Protein AF-A0A936RVA6-F1 (afdb_monomer)

Solvent-accessible surface area (backbone atoms only — not comparable to full-atom values): 4170 Å² total; per-residue (Å²): 138,83,86,76,83,78,81,73,87,77,83,73,76,72,66,46,76,49,78,54,96,81,22,38,33,42,38,34,63,52,93,57,35,39,38,40,33,30,79,26,90,41,59,48,76,45,73,57,96,87,45,75,44,80,42,52,42,68,33,75,50,78,47,74,60,128

Foldseek 3Di:
DDPDDDDPPPPDDDWDWDADPNWIWTWHDDVFKIKIFTAAQDKDWDQDPNDIDTAHHRGMDMDGDD

Secondary structure (DSSP, 8-state):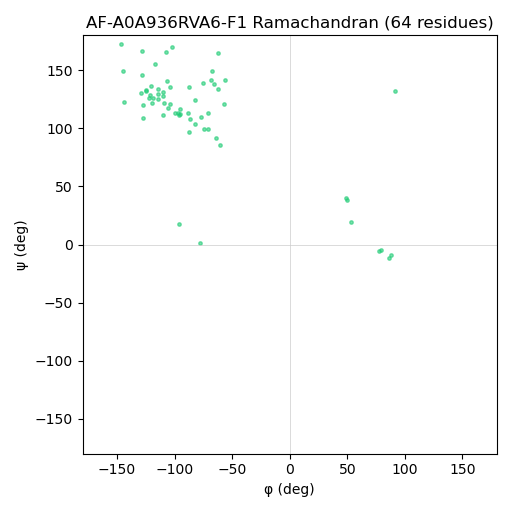
-----------S---EEEEETTEEEEEEEETTEEEEEE-SS--EEEEETTEEEEE-TT-EEEEE--

Radius of gyration: 12.94 Å; Cα contacts (8 Å, |Δi|>4): 116; chains: 1; bounding box: 33×23×35 Å

pLDDT: mean 81.12, std 19.33, range [37.56, 96.81]

Structure (mmCIF, N/CA/C/O backbone):
data_AF-A0A936RVA6-F1
#
_entry.id   AF-A0A936RVA6-F1
#
loop_
_atom_site.group_PDB
_atom_site.id
_atom_site.type_symbol
_atom_site.label_atom_id
_atom_site.label_alt_id
_atom_site.label_comp_id
_atom_site.label_asym_id
_atom_site.label_entity_id
_atom_site.label_seq_id
_atom_site.pdbx_PDB_ins_code
_atom_site.Cartn_x
_atom_site.Cartn_y
_atom_site.Cartn_z
_atom_site.occupancy
_atom_site.B_iso_or_equiv
_atom_site.auth_seq_id
_atom_site.auth_comp_id
_atom_site.auth_asym_id
_atom_site.auth_atom_id
_atom_site.pdbx_PDB_model_num
ATOM 1 N N . MET A 1 1 ? 20.044 -9.378 24.045 1.00 42.19 1 MET A N 1
ATOM 2 C CA . MET A 1 1 ? 19.683 -7.944 24.126 1.00 42.19 1 MET A CA 1
ATOM 3 C C . MET A 1 1 ? 18.743 -7.623 22.968 1.00 42.19 1 MET A C 1
ATOM 5 O O . MET A 1 1 ? 19.195 -7.542 21.836 1.00 42.19 1 MET A O 1
ATOM 9 N N . VAL A 1 2 ? 17.431 -7.561 23.210 1.00 39.53 2 VAL A N 1
ATOM 10 C CA . VAL A 1 2 ? 16.424 -7.398 22.143 1.00 39.53 2 VAL A CA 1
ATOM 11 C C . VAL A 1 2 ? 16.080 -5.914 22.018 1.00 39.53 2 VAL A C 1
ATOM 13 O O . VAL A 1 2 ? 15.514 -5.334 22.943 1.00 39.53 2 VAL A O 1
ATOM 16 N N . LYS A 1 3 ? 16.443 -5.276 20.896 1.00 37.56 3 LYS A N 1
ATOM 17 C CA . LYS A 1 3 ? 16.024 -3.899 20.590 1.00 37.56 3 LYS A CA 1
ATOM 18 C C . LYS A 1 3 ? 14.532 -3.908 20.260 1.00 37.56 3 LYS A C 1
ATOM 20 O O . LYS A 1 3 ? 14.128 -4.254 19.155 1.00 37.56 3 LYS A O 1
ATOM 25 N N . LYS A 1 4 ? 13.712 -3.548 21.245 1.00 39.75 4 LYS A N 1
ATOM 26 C CA . LYS A 1 4 ? 12.275 -3.328 21.080 1.00 39.75 4 LYS A CA 1
ATOM 27 C C . LYS A 1 4 ? 12.075 -2.042 20.275 1.00 39.75 4 LYS A C 1
ATOM 29 O O . LYS A 1 4 ? 12.416 -0.962 20.747 1.00 39.75 4 LYS A O 1
ATOM 34 N N . ILE A 1 5 ? 11.545 -2.156 19.062 1.00 47.06 5 ILE A N 1
ATOM 35 C CA . ILE A 1 5 ? 11.091 -0.998 18.288 1.00 47.06 5 ILE A CA 1
ATOM 36 C C . ILE A 1 5 ? 9.681 -0.664 18.786 1.00 47.06 5 ILE A C 1
ATOM 38 O O . ILE A 1 5 ? 8.725 -1.372 18.479 1.00 47.06 5 ILE A O 1
ATOM 42 N N . SER A 1 6 ? 9.559 0.384 19.602 1.00 39.53 6 SER A N 1
ATOM 43 C CA . SER A 1 6 ? 8.266 0.959 19.990 1.00 39.53 6 SER A CA 1
ATOM 44 C C . SER A 1 6 ? 7.848 1.988 18.944 1.00 39.53 6 SER A C 1
ATOM 46 O O . SER A 1 6 ? 8.423 3.072 18.874 1.00 39.53 6 SER A O 1
ATOM 48 N N . ALA A 1 7 ? 6.843 1.661 18.133 1.00 44.94 7 ALA A N 1
ATOM 49 C CA . ALA A 1 7 ? 6.154 2.647 17.311 1.00 44.94 7 ALA A CA 1
ATOM 50 C C . ALA A 1 7 ? 5.184 3.435 18.205 1.00 44.94 7 ALA A C 1
ATOM 52 O O . ALA A 1 7 ? 4.197 2.892 18.703 1.00 44.94 7 ALA A O 1
ATOM 53 N N . TYR A 1 8 ? 5.491 4.709 18.450 1.00 45.84 8 TYR A N 1
ATOM 54 C CA . TYR A 1 8 ? 4.602 5.614 19.171 1.00 45.84 8 TYR A CA 1
ATOM 55 C C . TYR A 1 8 ? 3.333 5.839 18.345 1.00 45.84 8 TYR A C 1
ATOM 57 O O . TYR A 1 8 ? 3.389 5.999 17.126 1.00 45.84 8 TYR A O 1
ATOM 65 N N . LYS A 1 9 ? 2.182 5.842 19.020 1.00 41.31 9 LYS A N 1
ATOM 66 C CA . LYS A 1 9 ? 0.865 6.171 18.468 1.00 41.31 9 LYS A CA 1
ATOM 67 C C . LYS A 1 9 ? 0.890 7.610 17.938 1.00 41.31 9 LYS A C 1
ATOM 69 O O . LYS A 1 9 ? 0.548 8.539 18.661 1.00 41.31 9 LYS A O 1
ATOM 74 N N . VAL A 1 10 ? 1.324 7.805 16.691 1.00 52.34 10 VAL A N 1
ATOM 75 C CA . VAL A 1 10 ? 1.248 9.108 16.023 1.00 52.34 10 VAL A CA 1
ATOM 76 C C . VAL A 1 10 ? -0.209 9.327 15.644 1.00 52.34 10 VAL A C 1
ATOM 78 O O . VAL A 1 10 ? -0.726 8.773 14.673 1.00 52.34 10 VAL A O 1
ATOM 81 N N . ALA A 1 11 ? -0.895 10.106 16.471 1.00 42.75 11 ALA A N 1
ATOM 82 C CA . ALA A 1 11 ? -2.196 10.651 16.154 1.00 42.75 11 ALA A CA 1
ATOM 83 C C . ALA A 1 11 ? -2.064 11.608 14.952 1.00 42.75 11 ALA A C 1
ATOM 85 O O . ALA A 1 11 ? -1.818 12.794 15.113 1.00 42.75 11 ALA A O 1
ATOM 86 N N . GLY A 1 12 ? -2.246 11.074 13.743 1.00 46.44 12 GLY A N 1
ATOM 87 C CA . GLY A 1 12 ? -2.703 11.828 12.576 1.00 46.44 12 GLY A CA 1
ATOM 88 C C . GLY A 1 12 ? -1.647 12.463 11.657 1.00 46.44 12 GLY A C 1
ATOM 89 O O . GLY A 1 12 ? -0.806 13.252 12.067 1.00 46.44 12 GLY A O 1
ATOM 90 N N . ARG A 1 13 ? -1.860 12.221 10.355 1.00 58.34 13 ARG A N 1
ATOM 91 C CA . ARG A 1 13 ? -1.690 13.160 9.223 1.00 58.34 13 ARG A CA 1
ATOM 92 C C . ARG A 1 13 ? -0.351 13.317 8.507 1.00 58.34 13 ARG A C 1
ATOM 94 O O . ARG A 1 13 ? -0.377 13.944 7.453 1.00 58.34 13 ARG A O 1
ATOM 101 N N . ILE A 1 14 ? 0.773 12.765 8.957 1.00 74.00 14 ILE A N 1
ATOM 102 C CA . ILE A 1 14 ? 2.014 12.904 8.169 1.00 74.00 14 ILE A CA 1
ATOM 103 C C . ILE A 1 14 ? 2.232 11.649 7.315 1.00 74.00 14 ILE A C 1
ATOM 105 O O . ILE A 1 14 ? 2.458 10.576 7.882 1.00 74.00 14 ILE A O 1
ATOM 109 N N . PRO A 1 15 ? 2.155 11.746 5.970 1.00 85.56 15 PRO A N 1
ATOM 110 C CA . PRO A 1 15 ? 2.536 10.637 5.115 1.00 85.56 15 PRO A CA 1
ATOM 111 C C . PRO A 1 15 ? 4.019 10.336 5.322 1.00 85.56 15 PRO A C 1
ATOM 113 O O . PRO A 1 15 ? 4.850 11.244 5.331 1.00 85.56 15 PRO A O 1
ATOM 116 N N . PHE A 1 16 ? 4.352 9.061 5.469 1.00 88.75 16 PHE A N 1
ATOM 117 C CA . PHE A 1 16 ? 5.725 8.610 5.658 1.00 88.75 16 PHE A CA 1
ATOM 118 C C . PHE A 1 16 ? 6.155 7.713 4.502 1.00 88.75 16 PHE A C 1
ATOM 120 O O . PHE A 1 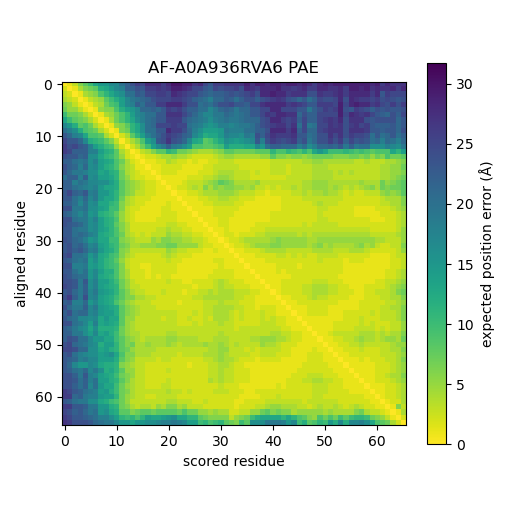16 ? 5.326 7.120 3.810 1.00 88.75 16 PHE A O 1
ATOM 127 N N . ARG A 1 17 ? 7.466 7.642 4.268 1.00 92.94 17 ARG A N 1
ATOM 128 C CA . ARG A 1 17 ? 8.050 6.795 3.227 1.00 92.94 17 ARG A CA 1
ATOM 129 C C . ARG A 1 17 ? 8.730 5.586 3.847 1.00 92.94 17 ARG A C 1
ATOM 131 O O . ARG A 1 17 ? 9.384 5.715 4.879 1.00 92.94 17 ARG A O 1
ATOM 138 N N . ILE A 1 18 ? 8.595 4.437 3.199 1.00 92.31 18 ILE A N 1
ATOM 139 C CA . ILE A 1 18 ? 9.307 3.208 3.543 1.00 92.31 18 ILE A CA 1
ATOM 140 C C . ILE A 1 18 ? 9.983 2.642 2.296 1.00 92.31 18 ILE A C 1
ATOM 142 O O . ILE A 1 18 ? 9.453 2.742 1.191 1.00 92.31 18 ILE A O 1
ATOM 146 N N . PHE A 1 19 ? 11.149 2.035 2.489 1.00 91.75 19 PHE A N 1
ATOM 147 C CA . PHE A 1 19 ? 11.830 1.252 1.467 1.00 91.75 19 PHE A CA 1
ATOM 148 C C . PHE A 1 19 ? 11.754 -0.220 1.859 1.00 91.75 19 PHE A C 1
ATOM 150 O O . PHE A 1 19 ? 12.182 -0.591 2.953 1.00 91.75 19 PHE A O 1
ATOM 157 N N . PHE A 1 20 ? 11.181 -1.055 0.997 1.00 84.44 20 PHE A N 1
ATOM 158 C CA . PHE A 1 20 ? 10.974 -2.468 1.295 1.00 84.44 20 PHE A CA 1
ATOM 159 C C . PHE A 1 20 ? 11.158 -3.320 0.046 1.00 84.44 20 PHE A C 1
ATOM 161 O O . PHE A 1 20 ? 10.458 -3.127 -0.943 1.00 84.44 20 PHE A O 1
ATOM 168 N N . ARG A 1 21 ? 12.088 -4.283 0.103 1.00 85.50 21 ARG A N 1
ATOM 169 C CA . ARG A 1 21 ? 12.383 -5.218 -1.001 1.00 85.50 21 ARG A CA 1
ATOM 170 C C . ARG A 1 21 ? 12.600 -4.520 -2.358 1.00 85.50 21 ARG A C 1
ATOM 172 O O . ARG A 1 21 ? 12.154 -5.014 -3.383 1.00 85.50 21 ARG A O 1
ATOM 179 N N . GLY A 1 22 ? 13.255 -3.359 -2.362 1.00 90.31 22 GLY A N 1
ATOM 180 C CA . GLY A 1 22 ? 13.480 -2.577 -3.585 1.00 90.31 22 GLY A CA 1
ATOM 181 C C . GLY A 1 22 ? 12.347 -1.618 -3.958 1.00 90.31 22 GLY A C 1
ATOM 182 O O . GLY A 1 22 ? 12.563 -0.744 -4.788 1.00 90.31 22 GLY A O 1
ATOM 183 N N . ALA A 1 23 ? 11.174 -1.718 -3.326 1.00 94.25 23 ALA A N 1
ATOM 184 C CA . ALA A 1 23 ? 10.064 -0.810 -3.574 1.00 94.25 23 ALA A CA 1
ATOM 185 C C . ALA A 1 23 ? 10.146 0.446 -2.694 1.00 94.25 23 ALA A C 1
ATOM 187 O O . ALA A 1 23 ? 10.376 0.362 -1.482 1.00 94.25 23 ALA A O 1
ATOM 188 N N . HIS A 1 24 ? 9.907 1.609 -3.301 1.00 95.69 24 HIS A N 1
ATOM 189 C CA . HIS A 1 24 ? 9.772 2.887 -2.600 1.00 95.69 24 HIS A CA 1
ATOM 190 C C . HIS A 1 24 ? 8.290 3.165 -2.378 1.00 95.69 24 HIS A C 1
ATOM 192 O O . HIS A 1 24 ? 7.556 3.413 -3.330 1.00 95.69 24 HIS A O 1
ATOM 198 N N . LEU A 1 25 ? 7.836 3.120 -1.128 1.00 95.06 25 LEU A N 1
ATOM 199 C CA . LEU A 1 25 ? 6.421 3.254 -0.806 1.00 95.06 25 LEU A CA 1
ATOM 200 C C . LEU A 1 25 ? 6.160 4.523 -0.006 1.00 95.06 25 LEU A C 1
ATOM 202 O O . LEU A 1 25 ? 6.831 4.790 0.992 1.00 95.06 25 LEU A O 1
ATOM 206 N N . ARG A 1 26 ? 5.129 5.267 -0.394 1.00 95.00 26 ARG A N 1
ATOM 207 C CA . ARG A 1 26 ? 4.570 6.369 0.387 1.00 95.00 26 ARG A CA 1
ATOM 208 C C . ARG A 1 26 ? 3.264 5.921 1.024 1.00 95.00 26 ARG A C 1
ATOM 210 O O . ARG A 1 26 ? 2.321 5.550 0.330 1.00 95.00 26 ARG A O 1
ATOM 217 N N . VAL A 1 27 ? 3.213 5.976 2.347 1.00 92.38 27 VAL A N 1
ATOM 218 C CA . VAL A 1 27 ? 2.077 5.537 3.153 1.00 92.38 27 VAL A CA 1
ATOM 219 C C . VAL A 1 27 ? 1.398 6.752 3.761 1.00 92.38 27 VAL A C 1
ATOM 221 O O . VAL A 1 27 ? 2.037 7.572 4.418 1.00 92.38 27 VAL A O 1
ATOM 224 N N . GLU A 1 28 ? 0.090 6.854 3.569 1.00 91.69 28 GLU A N 1
ATOM 225 C CA . GLU A 1 28 ? -0.757 7.858 4.193 1.00 91.69 28 GLU A CA 1
ATOM 226 C C . GLU A 1 28 ? -1.855 7.167 4.997 1.00 91.69 28 GLU A C 1
ATOM 228 O O . GLU A 1 28 ? -2.597 6.323 4.493 1.00 91.69 28 GLU A O 1
ATOM 233 N N . VAL A 1 29 ? -1.955 7.533 6.273 1.00 87.75 29 VAL A N 1
ATOM 234 C CA . VAL A 1 29 ? -2.948 6.978 7.187 1.00 87.75 29 VAL A CA 1
ATOM 235 C C . VAL A 1 29 ? -3.970 8.057 7.508 1.00 87.75 29 VAL A C 1
ATOM 237 O O . VAL A 1 29 ? -3.659 9.027 8.205 1.00 87.75 29 VAL A O 1
ATOM 240 N N . LYS A 1 30 ? -5.197 7.876 7.020 1.00 85.69 30 LYS A N 1
ATOM 241 C CA . LYS A 1 30 ? -6.325 8.772 7.285 1.00 85.69 30 LYS A CA 1
ATOM 242 C C . LYS A 1 30 ? -7.322 8.113 8.248 1.00 85.69 30 LYS A C 1
ATOM 244 O O . LYS A 1 30 ? -7.244 6.905 8.495 1.00 85.69 30 LYS A O 1
ATOM 249 N N . PRO A 1 31 ? -8.263 8.876 8.831 1.00 84.44 31 PRO A N 1
ATOM 250 C CA . PRO A 1 31 ? -9.393 8.278 9.533 1.00 84.44 31 PRO A CA 1
ATOM 251 C C . PRO A 1 31 ? -10.155 7.340 8.583 1.00 84.44 31 PRO A C 1
ATOM 253 O O . PRO A 1 31 ? -10.589 7.772 7.521 1.00 84.44 31 PRO A O 1
ATOM 256 N N . GLY A 1 32 ? -10.266 6.058 8.935 1.00 86.00 32 GLY A N 1
ATOM 257 C CA . GLY A 1 32 ? -11.019 5.065 8.157 1.00 86.00 32 GLY A CA 1
ATOM 258 C C . GLY A 1 32 ? -10.341 4.518 6.8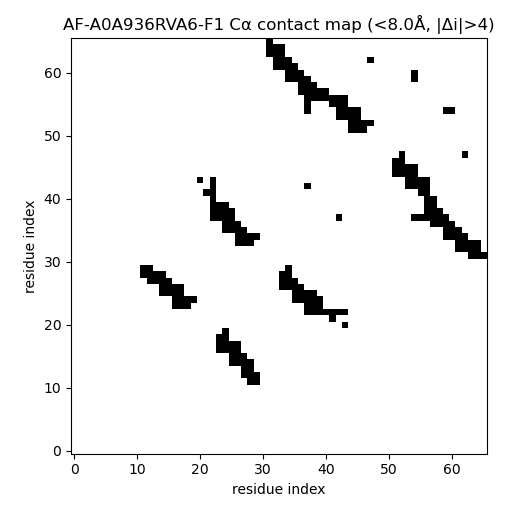94 1.00 86.00 32 GLY A C 1
ATOM 259 O O . GLY A 1 32 ? -10.868 3.579 6.310 1.00 86.00 32 GLY A O 1
ATOM 260 N N . GLU A 1 33 ? -9.173 5.018 6.473 1.00 88.44 33 GLU A N 1
ATOM 261 C CA . GLU A 1 33 ? -8.462 4.467 5.307 1.00 88.44 33 GLU A CA 1
ATOM 262 C C . GLU A 1 33 ? -6.933 4.497 5.450 1.00 88.44 33 GLU A C 1
ATOM 264 O O . GLU A 1 33 ? -6.346 5.379 6.082 1.00 88.44 33 GLU A O 1
ATOM 269 N N . ILE A 1 34 ? -6.273 3.520 4.828 1.00 90.00 34 ILE A N 1
ATOM 270 C CA . ILE A 1 34 ? -4.832 3.515 4.572 1.00 90.00 34 ILE A CA 1
ATOM 271 C C . ILE A 1 34 ? -4.633 3.582 3.061 1.00 90.00 34 ILE A C 1
ATOM 273 O O . ILE A 1 34 ? -5.209 2.788 2.317 1.00 90.00 34 ILE A O 1
ATOM 277 N N . VAL A 1 35 ? -3.799 4.517 2.616 1.00 91.69 35 VAL A N 1
ATOM 278 C CA . VAL A 1 35 ? -3.393 4.647 1.218 1.00 91.69 35 VAL A CA 1
ATOM 279 C C . VAL A 1 35 ? -1.904 4.355 1.124 1.00 91.69 35 VAL A C 1
ATOM 281 O O . VAL A 1 35 ? -1.101 4.981 1.813 1.00 91.69 35 VAL A O 1
ATOM 284 N N . VAL A 1 36 ? -1.531 3.413 0.264 1.00 93.81 36 VAL A N 1
ATOM 285 C CA . VAL A 1 36 ? -0.132 3.106 -0.039 1.00 93.81 36 VAL A CA 1
ATOM 286 C C . VAL A 1 36 ? 0.105 3.350 -1.518 1.00 93.81 36 VAL A C 1
ATOM 288 O O . VAL A 1 36 ? -0.611 2.816 -2.361 1.00 93.81 36 VAL A O 1
ATOM 291 N N . ARG A 1 37 ? 1.103 4.167 -1.837 1.00 95.56 37 ARG A N 1
ATOM 292 C CA . ARG A 1 37 ? 1.559 4.421 -3.204 1.00 95.56 37 ARG A CA 1
ATOM 293 C C . ARG A 1 37 ? 2.918 3.791 -3.390 1.00 95.56 37 ARG A C 1
ATOM 295 O O . ARG A 1 37 ? 3.799 4.016 -2.565 1.00 95.56 37 ARG A O 1
ATOM 302 N N . ASN A 1 38 ? 3.077 3.038 -4.464 1.00 96.62 38 ASN A N 1
ATOM 303 C CA . ASN A 1 38 ? 4.380 2.602 -4.920 1.00 96.62 38 ASN A CA 1
ATOM 304 C C . ASN A 1 38 ? 4.935 3.669 -5.863 1.00 96.62 38 ASN A C 1
ATOM 306 O O . ASN A 1 38 ? 4.363 3.906 -6.915 1.00 96.62 38 ASN A O 1
ATOM 310 N N . GLU A 1 39 ? 6.002 4.347 -5.454 1.00 96.56 39 GLU A N 1
ATOM 311 C CA . GLU A 1 39 ? 6.682 5.403 -6.215 1.00 96.56 39 GLU A CA 1
ATOM 312 C C . GLU A 1 39 ? 7.895 4.835 -6.988 1.00 96.56 39 GLU A C 1
ATOM 314 O O . GLU A 1 39 ? 8.791 5.585 -7.367 1.00 96.56 39 GLU A O 1
ATOM 319 N N . SER A 1 40 ? 7.965 3.510 -7.180 1.00 95.88 40 SER A N 1
ATOM 320 C CA . SER A 1 40 ? 9.083 2.817 -7.836 1.00 95.88 40 SER A CA 1
ATOM 321 C C . SER A 1 40 ? 8.648 1.878 -8.960 1.00 95.88 40 SER A C 1
ATOM 323 O O . SER A 1 40 ? 7.481 1.494 -9.052 1.00 95.88 40 SER A O 1
ATOM 325 N N . ASP A 1 41 ? 9.630 1.450 -9.758 1.00 96.38 41 ASP A N 1
ATOM 326 C CA . ASP A 1 41 ? 9.485 0.484 -10.857 1.00 96.38 41 ASP A CA 1
ATOM 327 C C . ASP A 1 41 ? 9.389 -0.983 -10.394 1.00 96.38 41 ASP A C 1
ATOM 329 O O . ASP A 1 41 ? 9.289 -1.898 -11.211 1.00 96.38 41 ASP A O 1
ATOM 333 N N . VAL A 1 42 ? 9.421 -1.234 -9.082 1.00 94.81 42 VAL A N 1
ATOM 334 C CA . VAL A 1 42 ? 9.437 -2.584 -8.506 1.00 94.81 42 VAL A CA 1
ATOM 335 C C . VAL A 1 42 ? 8.071 -2.911 -7.912 1.00 94.81 42 VAL A C 1
ATOM 337 O O . VAL A 1 42 ? 7.629 -2.261 -6.966 1.00 94.81 42 VAL A O 1
ATOM 340 N N . ALA A 1 43 ? 7.398 -3.937 -8.438 1.00 95.00 43 ALA A N 1
ATOM 341 C CA . ALA A 1 43 ? 6.178 -4.474 -7.835 1.00 95.00 43 ALA A CA 1
ATOM 342 C C . ALA A 1 43 ? 6.473 -5.155 -6.486 1.00 95.00 43 ALA A C 1
ATOM 344 O O . ALA A 1 43 ? 7.554 -5.702 -6.272 1.00 95.00 43 ALA A O 1
ATOM 345 N N . THR A 1 44 ? 5.509 -5.132 -5.567 1.00 94.56 44 THR A N 1
ATOM 346 C CA . THR A 1 44 ? 5.670 -5.694 -4.220 1.00 94.56 44 THR A CA 1
ATOM 347 C C . THR A 1 44 ? 4.365 -6.278 -3.687 1.00 94.56 44 THR A C 1
ATOM 349 O O . THR A 1 44 ? 3.306 -6.112 -4.285 1.00 94.56 44 THR A O 1
ATOM 352 N N . GLU A 1 45 ? 4.427 -6.949 -2.543 1.00 93.56 45 GLU A N 1
ATOM 353 C CA . GLU A 1 45 ? 3.261 -7.459 -1.823 1.00 93.56 45 GLU A CA 1
ATOM 354 C C . GLU A 1 45 ? 3.209 -6.844 -0.428 1.00 93.56 45 GLU A C 1
ATOM 356 O O . GLU A 1 45 ? 4.227 -6.741 0.263 1.00 93.56 45 GLU A O 1
ATOM 361 N N . LEU A 1 46 ? 2.013 -6.434 -0.010 1.00 90.38 46 LEU A N 1
ATOM 362 C CA . LEU A 1 46 ? 1.782 -5.781 1.271 1.00 90.38 46 LEU A CA 1
ATOM 363 C C . LEU A 1 46 ? 0.721 -6.527 2.058 1.00 90.38 46 LEU A C 1
ATOM 365 O O . LEU A 1 46 ? -0.355 -6.807 1.541 1.00 90.38 46 LEU A O 1
ATOM 369 N N . THR A 1 47 ? 0.996 -6.777 3.334 1.00 89.62 47 THR A N 1
ATOM 370 C CA . THR A 1 47 ? -0.005 -7.293 4.269 1.00 89.62 47 THR A CA 1
ATOM 371 C 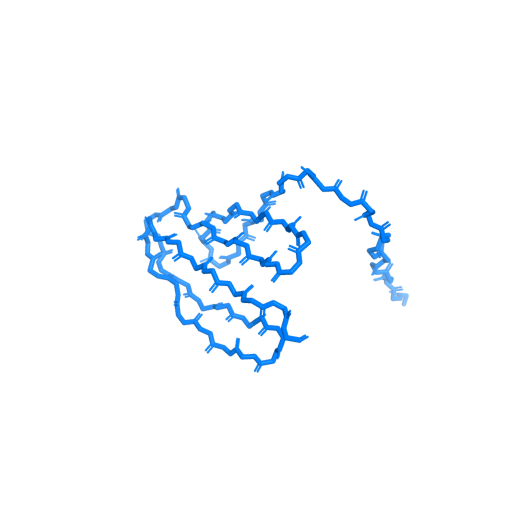C . THR A 1 47 ? -0.544 -6.145 5.110 1.00 89.62 47 THR A C 1
ATOM 373 O O . THR A 1 47 ? 0.182 -5.570 5.921 1.00 89.62 47 THR A O 1
ATOM 376 N N . ILE A 1 48 ? -1.821 -5.814 4.928 1.00 85.56 48 ILE A N 1
ATOM 377 C CA . ILE A 1 48 ? -2.523 -4.753 5.658 1.00 85.56 48 ILE A CA 1
ATOM 378 C C . ILE A 1 48 ? -3.697 -5.398 6.397 1.00 85.56 48 ILE A C 1
ATOM 380 O O . ILE A 1 48 ? -4.525 -6.057 5.782 1.00 85.56 48 ILE A O 1
ATOM 384 N N . PHE A 1 49 ? -3.736 -5.267 7.728 1.00 84.62 49 PHE A N 1
ATOM 385 C CA . PHE A 1 49 ? -4.742 -5.912 8.595 1.00 84.62 49 PHE A CA 1
ATOM 386 C C . PHE A 1 49 ? -4.933 -7.419 8.326 1.00 84.62 49 PHE A C 1
ATOM 388 O O . PHE A 1 49 ? -6.046 -7.932 8.326 1.00 84.62 49 PHE A O 1
ATOM 395 N N . GLY A 1 50 ? -3.832 -8.138 8.082 1.00 86.81 50 GLY A N 1
ATOM 396 C CA . GLY A 1 50 ? -3.856 -9.578 7.801 1.00 86.81 50 GLY A CA 1
ATOM 397 C C . GLY A 1 50 ? -4.251 -9.947 6.368 1.00 86.81 50 GLY A C 1
ATOM 398 O O . GLY A 1 50 ? -4.158 -11.116 6.012 1.00 86.81 50 GLY A O 1
ATOM 399 N N . GLN A 1 51 ? -4.625 -8.977 5.527 1.00 84.69 51 GLN A N 1
ATOM 400 C CA . GLN A 1 51 ? -4.891 -9.197 4.108 1.00 84.69 51 GLN A CA 1
ATOM 401 C C . GLN A 1 51 ? -3.653 -8.874 3.275 1.00 84.69 51 GLN A C 1
ATOM 403 O O . GLN A 1 51 ? -3.191 -7.731 3.237 1.00 84.69 51 GLN A O 1
ATOM 408 N N . THR A 1 52 ? -3.114 -9.886 2.599 1.00 91.81 52 THR A N 1
ATOM 409 C CA . THR A 1 52 ? -2.021 -9.718 1.639 1.00 91.81 52 THR A CA 1
ATOM 410 C C . THR A 1 52 ? -2.583 -9.275 0.297 1.00 91.81 52 THR A C 1
ATOM 412 O O . THR A 1 52 ? -3.470 -9.915 -0.257 1.00 91.81 52 THR A O 1
ATOM 415 N N . THR A 1 53 ? -2.083 -8.153 -0.211 1.00 90.62 53 THR A N 1
ATOM 416 C CA . THR A 1 53 ? -2.480 -7.582 -1.497 1.00 90.62 53 THR A CA 1
ATOM 417 C C . THR A 1 53 ? -1.235 -7.271 -2.328 1.00 90.62 53 THR A C 1
ATOM 419 O O . THR A 1 53 ? -0.317 -6.616 -1.817 1.00 90.62 53 THR A O 1
ATOM 422 N N . PRO A 1 54 ? -1.179 -7.701 -3.600 1.00 94.12 54 PRO A N 1
ATOM 423 C CA . PRO A 1 54 ? -0.127 -7.270 -4.507 1.00 94.12 54 PRO A CA 1
ATOM 424 C C . PRO A 1 54 ? -0.290 -5.780 -4.839 1.00 94.12 54 PRO A C 1
ATOM 426 O O . PRO A 1 54 ? -1.398 -5.280 -5.032 1.00 94.12 54 PRO A O 1
ATOM 429 N N . LEU A 1 55 ? 0.828 -5.067 -4.929 1.00 94.94 55 LEU A N 1
ATOM 430 C CA . LEU A 1 55 ? 0.903 -3.672 -5.340 1.00 94.94 55 LEU A CA 1
ATOM 431 C C . LEU A 1 55 ? 1.919 -3.539 -6.476 1.00 94.94 55 LEU A C 1
ATOM 433 O O . LEU A 1 55 ? 3.129 -3.649 -6.269 1.00 94.94 55 LEU A O 1
ATOM 437 N N . ALA A 1 56 ? 1.418 -3.2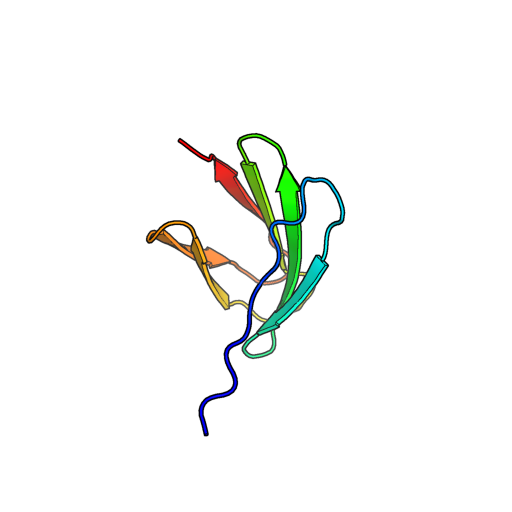89 -7.684 1.00 96.81 56 ALA A N 1
ATOM 438 C CA . ALA A 1 56 ? 2.249 -3.090 -8.866 1.00 96.81 56 ALA A CA 1
ATOM 439 C C . ALA A 1 56 ? 3.165 -1.854 -8.741 1.00 96.81 56 ALA A C 1
ATOM 441 O O . ALA A 1 56 ? 2.974 -0.987 -7.880 1.00 96.81 56 ALA A O 1
ATOM 442 N N . ALA A 1 57 ? 4.168 -1.782 -9.616 1.00 96.12 57 ALA A N 1
ATOM 443 C CA . ALA A 1 57 ? 4.987 -0.589 -9.808 1.00 96.12 57 ALA A CA 1
ATOM 444 C C . ALA A 1 57 ? 4.109 0.623 -10.160 1.00 96.12 57 ALA A C 1
ATOM 446 O O 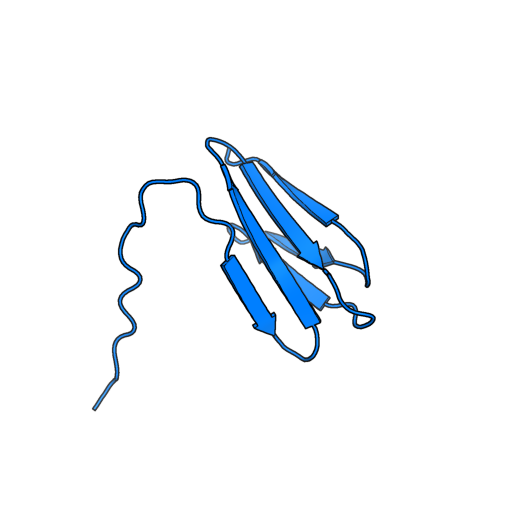. ALA A 1 57 ? 3.120 0.475 -10.880 1.00 96.12 57 ALA A O 1
ATOM 447 N N . HIS A 1 58 ? 4.449 1.805 -9.638 1.00 96.75 58 HIS A N 1
ATOM 448 C CA . HIS A 1 58 ? 3.709 3.061 -9.870 1.00 96.75 58 HIS A CA 1
ATOM 449 C C . HIS A 1 58 ? 2.198 3.016 -9.575 1.00 96.75 58 HIS A C 1
ATOM 451 O O . HIS A 1 58 ? 1.437 3.858 -10.052 1.00 96.75 58 HIS A O 1
ATOM 457 N N . ALA A 1 59 ? 1.736 2.042 -8.784 1.00 96.31 59 ALA A N 1
ATOM 458 C CA . ALA A 1 59 ? 0.325 1.858 -8.464 1.00 96.31 59 ALA A CA 1
ATOM 459 C C . ALA A 1 59 ? -0.036 2.370 -7.061 1.00 96.31 59 ALA A C 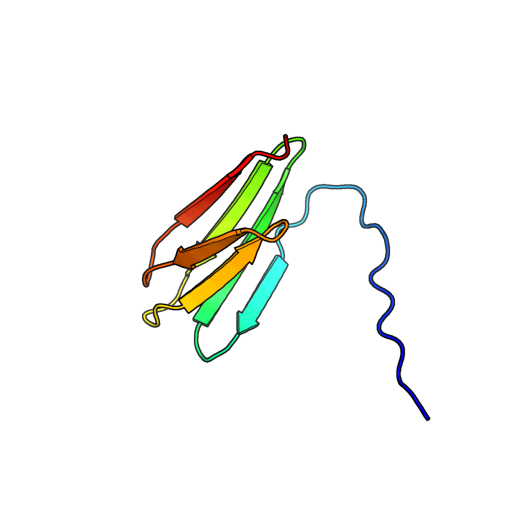1
ATOM 461 O O . ALA A 1 59 ? 0.817 2.687 -6.225 1.00 96.31 59 ALA A O 1
ATOM 462 N N . GLN A 1 60 ? -1.340 2.426 -6.788 1.00 94.75 60 GLN A N 1
ATOM 463 C CA . GLN A 1 60 ? -1.884 2.810 -5.491 1.00 94.75 60 GLN A CA 1
ATOM 464 C C . GLN A 1 60 ? -2.823 1.732 -4.952 1.00 94.75 60 GLN A C 1
ATOM 466 O O . GLN A 1 60 ? -3.762 1.320 -5.628 1.00 94.75 60 GLN A O 1
ATOM 471 N N . LEU A 1 61 ? -2.623 1.364 -3.689 1.00 92.25 61 LEU A N 1
ATOM 472 C CA . LEU A 1 61 ? -3.533 0.545 -2.901 1.00 92.25 61 LEU A CA 1
ATOM 473 C C . LEU A 1 61 ? -4.300 1.427 -1.912 1.00 92.25 61 LEU A C 1
ATOM 475 O O . LEU A 1 61 ? -3.716 2.280 -1.240 1.00 92.25 61 LEU A O 1
ATOM 479 N N . ARG A 1 62 ? -5.611 1.203 -1.804 1.00 92.25 62 ARG A N 1
ATOM 480 C CA . ARG A 1 62 ? -6.472 1.809 -0.782 1.00 92.25 62 ARG A CA 1
ATOM 481 C C . ARG A 1 62 ? -7.118 0.698 0.026 1.00 92.25 62 ARG A C 1
ATOM 483 O O . ARG A 1 62 ? -7.709 -0.206 -0.552 1.00 92.25 62 ARG A O 1
ATOM 490 N N . HIS A 1 63 ? -7.020 0.785 1.343 1.00 86.94 63 HIS A N 1
ATOM 491 C CA . HIS A 1 63 ? -7.601 -0.192 2.250 1.00 86.94 63 HIS A CA 1
ATOM 492 C C . HIS A 1 63 ? -8.463 0.520 3.293 1.00 86.94 63 HIS A C 1
ATOM 494 O O . HIS A 1 63 ? -7.964 1.370 4.037 1.00 86.94 63 HIS A O 1
ATOM 500 N N . ALA A 1 64 ? -9.756 0.192 3.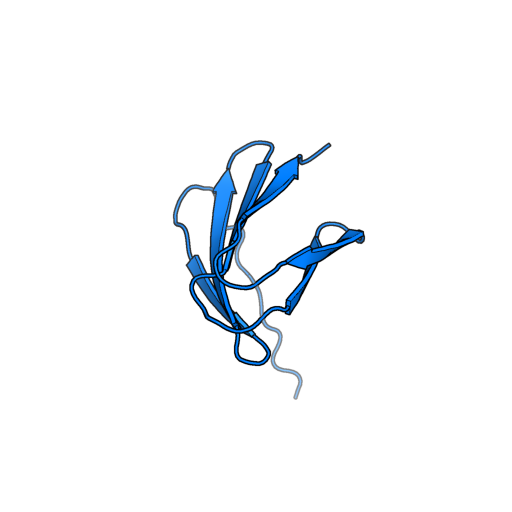331 1.00 84.62 64 ALA A N 1
ATOM 501 C CA . ALA A 1 64 ? -10.690 0.727 4.316 1.00 84.62 64 ALA A CA 1
ATOM 502 C C . ALA A 1 64 ? -10.473 0.051 5.675 1.00 84.62 64 ALA A C 1
ATOM 504 O O . ALA A 1 64 ? -10.246 -1.153 5.751 1.00 84.62 64 ALA A O 1
ATOM 505 N N . ARG A 1 65 ? -10.536 0.828 6.754 1.00 69.50 65 ARG A N 1
ATOM 506 C CA . ARG A 1 65 ? -10.512 0.314 8.122 1.00 69.50 65 ARG A CA 1
ATOM 507 C C . ARG A 1 65 ? -11.965 0.003 8.501 1.00 69.50 65 ARG A C 1
ATOM 509 O O . ARG A 1 65 ? -12.710 0.938 8.784 1.00 69.50 65 ARG A O 1
ATOM 516 N N . GLY A 1 66 ? -12.360 -1.264 8.357 1.00 60.75 66 GLY A N 1
ATOM 517 C CA . GLY A 1 66 ? -13.663 -1.773 8.808 1.00 60.75 66 GLY A CA 1
ATOM 518 C C . GLY A 1 66 ? -13.826 -1.719 10.320 1.00 60.75 66 GLY A C 1
ATOM 519 O O . GLY A 1 66 ? -12.793 -1.584 11.021 1.00 60.75 66 GLY A O 1
#

Mean predicted aligned error: 8.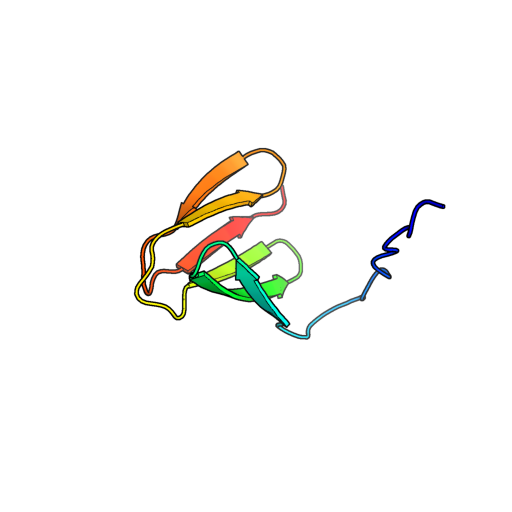37 Å

Sequence (66 aa):
MVKKISAYKVAGRIPFRIFFRGAHLRVEVKPGEIVVRNESDVATELTIFGQTTPLAAHAQLRHARG

Nearest PDB structures (foldseek):
  6w0p-assembly1_B  TM=8.892E-01  e=2.885E-02  gut metagenome
  6w0p-assembly2_D  TM=8.875E-01  e=4.571E-02  gut metagenome
  6w0p-assembly2_C  TM=8.847E-01  e=5.432E-02  gut metagenome
  1k3s-assembly1_A  TM=5.286E-01  e=1.527E+00  Salmonella enterica
  2cm1-assembly1_A  TM=5.033E-01  e=2.420E+00  Mycobacterium tuberculosis H37Rv